Protein AF-A0AA42Y9Y5-F1 (afdb_monomer)

Sequence (71 aa):
MARMQSKRPAAKVTAATLAAALATVIVWVLNSFVLSEAQQITETVAGSLTTLLVALAGYFTPPSEKDQVVV

Secondary structure (DSSP, 8-state):
--EESSSSPPHHHHHHHHHHHHHHHHHHHIIIIIS-GGG---HHHHHHHHHHHHHHHHHHSPPPGGG-EE-

Radius of gyration: 16.26 Å; Cα contacts (8 Å, |Δi|>4): 70; chains: 1; bounding box: 30×25×47 Å

pLDDT: mean 82.96, std 11.33, range [49.94, 93.0]

Solvent-accessible surface area (backbone atoms only — not comparable to full-atom values): 4022 Å² total; per-residue (Å²): 124,74,45,62,82,45,97,65,78,41,53,24,55,54,41,16,53,51,37,34,53,50,43,53,53,50,53,50,49,40,47,72,77,69,40,52,85,94,62,49,79,48,68,71,57,53,50,50,53,28,51,51,42,21,51,50,36,31,69,73,37,66,82,42,88,73,39,48,75,45,119

Foldseek 3Di:
DFDQPDPDDWQLVVQLVVQLVVLVVVLVCCQPPPDDPVGRDDPVNSVVSSVVSSVVSSVPGDTDPNRPRDD

Mean predicted aligned error: 6.91 Å

Structure (mmCIF, N/CA/C/O backbone):
data_AF-A0AA42Y9Y5-F1
#
_entry.id   AF-A0AA42Y9Y5-F1
#
loop_
_atom_site.group_PDB
_atom_site.id
_atom_site.type_symbol
_atom_site.label_atom_id
_atom_site.label_alt_id
_atom_site.label_comp_id
_atom_site.label_asym_id
_atom_site.label_entity_id
_atom_site.label_seq_id
_atom_site.pdbx_PDB_ins_code
_atom_site.Cartn_x
_atom_site.Cartn_y
_atom_site.Cartn_z
_atom_site.occupancy
_atom_site.B_iso_or_equiv
_atom_site.auth_seq_id
_atom_site.auth_comp_id
_atom_site.auth_asym_id
_atom_site.auth_atom_id
_atom_site.pdbx_PDB_model_num
ATOM 1 N N . MET A 1 1 ? 11.815 17.903 -23.141 1.00 52.97 1 MET A N 1
ATOM 2 C CA . MET A 1 1 ? 10.907 17.388 -22.087 1.00 52.97 1 MET A CA 1
ATOM 3 C C . MET A 1 1 ? 10.750 15.913 -22.358 1.00 52.97 1 MET A C 1
ATOM 5 O O . MET A 1 1 ? 10.278 15.595 -23.442 1.00 52.97 1 MET A O 1
ATOM 9 N N . ALA A 1 2 ? 11.158 15.053 -21.427 1.00 59.38 2 ALA A N 1
ATOM 10 C CA . ALA A 1 2 ? 11.031 13.613 -21.601 1.00 59.38 2 ALA A CA 1
ATOM 11 C C . ALA A 1 2 ? 9.566 13.241 -21.880 1.00 59.38 2 ALA A C 1
ATOM 13 O O . ALA A 1 2 ? 8.667 13.649 -21.138 1.00 59.38 2 ALA A O 1
ATOM 14 N N . ARG A 1 3 ? 9.314 12.518 -22.973 1.00 62.97 3 ARG A N 1
ATOM 15 C CA . ARG A 1 3 ? 7.972 12.067 -23.370 1.00 62.97 3 ARG A CA 1
ATOM 16 C C . ARG A 1 3 ? 7.970 10.548 -23.470 1.00 62.97 3 ARG A C 1
ATOM 18 O O . ARG A 1 3 ? 8.893 9.961 -24.023 1.00 62.97 3 ARG A O 1
ATOM 25 N N . MET A 1 4 ? 6.922 9.921 -22.942 1.00 67.44 4 MET A N 1
ATOM 26 C CA . MET A 1 4 ? 6.686 8.494 -23.158 1.00 67.44 4 MET A CA 1
ATOM 27 C C . MET A 1 4 ? 6.287 8.271 -24.619 1.00 67.44 4 MET A C 1
ATOM 29 O O . MET A 1 4 ? 5.463 9.015 -25.153 1.00 67.44 4 MET A O 1
ATOM 33 N N . GLN A 1 5 ? 6.835 7.237 -25.260 1.00 69.62 5 GLN A N 1
ATOM 34 C CA . GLN A 1 5 ? 6.422 6.843 -26.616 1.00 69.62 5 GLN A CA 1
ATOM 35 C C . GLN A 1 5 ? 4.989 6.290 -26.668 1.00 69.62 5 GLN A C 1
ATOM 37 O O . GLN A 1 5 ? 4.337 6.329 -27.710 1.00 69.62 5 GLN A O 1
ATOM 42 N N . SER A 1 6 ? 4.494 5.758 -25.550 1.00 72.94 6 SER A N 1
ATOM 43 C CA . SER A 1 6 ? 3.203 5.082 -25.444 1.00 72.94 6 SER A CA 1
ATOM 44 C C . SER A 1 6 ? 2.179 5.927 -24.685 1.00 72.94 6 SER A C 1
ATOM 46 O O . SER A 1 6 ? 2.517 6.628 -23.736 1.00 72.94 6 SER A O 1
ATOM 48 N N . LYS A 1 7 ? 0.896 5.796 -25.055 1.00 78.12 7 LYS A N 1
ATOM 49 C CA . LYS A 1 7 ? -0.240 6.343 -24.286 1.00 78.12 7 LYS A CA 1
ATOM 50 C C . LYS A 1 7 ? -0.548 5.543 -23.011 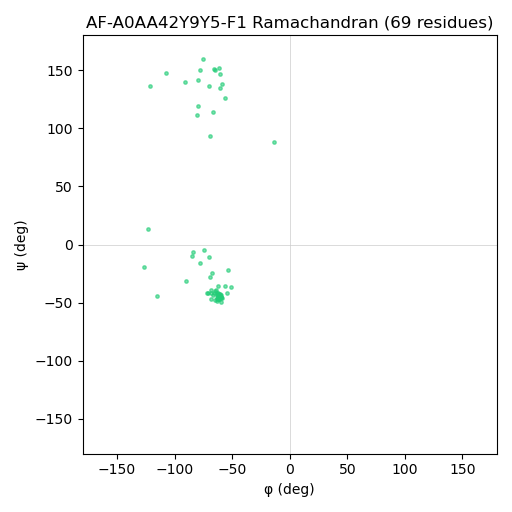1.00 78.12 7 LYS A C 1
ATOM 52 O O . LYS A 1 7 ? -1.457 5.909 -22.272 1.00 78.12 7 LYS A O 1
ATOM 57 N N . ARG A 1 8 ? 0.139 4.419 -22.778 1.00 80.62 8 ARG A N 1
ATOM 58 C CA . ARG A 1 8 ? -0.035 3.614 -21.564 1.00 80.62 8 ARG A CA 1
ATOM 59 C C . ARG A 1 8 ? 0.748 4.242 -20.407 1.00 80.62 8 ARG A C 1
ATOM 61 O O . ARG A 1 8 ? 1.855 4.722 -20.640 1.00 80.62 8 ARG A O 1
ATOM 68 N N . PRO A 1 9 ? 0.203 4.225 -19.181 1.00 80.69 9 PRO A N 1
ATOM 69 C CA . PRO A 1 9 ? 0.945 4.652 -18.002 1.00 80.69 9 PRO A CA 1
ATOM 70 C C . PRO A 1 9 ? 2.191 3.784 -17.812 1.00 80.69 9 PRO A C 1
ATOM 72 O O . PRO A 1 9 ? 2.166 2.591 -18.122 1.00 80.69 9 PRO A O 1
ATOM 75 N N . ALA A 1 10 ? 3.263 4.382 -17.288 1.00 84.44 10 ALA A N 1
ATOM 76 C CA . ALA A 1 10 ? 4.484 3.638 -17.001 1.00 84.44 10 ALA A CA 1
ATOM 77 C C . ALA A 1 10 ? 4.255 2.531 -15.968 1.00 84.44 10 ALA A C 1
ATOM 79 O O . ALA A 1 10 ? 3.418 2.675 -15.070 1.00 84.44 10 ALA A O 1
ATOM 80 N N . ALA A 1 11 ? 5.065 1.475 -16.041 1.00 84.44 11 ALA A N 1
ATOM 81 C CA . ALA A 1 11 ? 4.934 0.304 -15.174 1.00 84.44 11 ALA A CA 1
ATOM 82 C C . ALA A 1 11 ? 4.947 0.674 -13.679 1.00 84.44 11 ALA A C 1
ATOM 84 O O . ALA A 1 11 ? 4.107 0.209 -12.905 1.00 84.44 11 ALA A O 1
ATOM 85 N N . LYS A 1 12 ? 5.829 1.599 -13.284 1.00 86.06 12 LYS A N 1
ATOM 86 C CA . LYS A 1 12 ? 5.894 2.119 -11.908 1.00 86.06 12 LYS A CA 1
ATOM 87 C C . LYS A 1 12 ? 4.630 2.850 -11.464 1.00 86.06 12 LYS A C 1
ATOM 89 O O . LYS A 1 12 ? 4.246 2.733 -10.308 1.00 86.06 12 LYS A O 1
ATOM 94 N N . VAL A 1 13 ? 3.966 3.572 -12.370 1.00 86.94 13 VAL A N 1
ATOM 95 C CA . VAL A 1 13 ? 2.711 4.271 -12.059 1.00 86.94 13 VAL A CA 1
ATOM 96 C C . VAL A 1 13 ? 1.620 3.240 -11.818 1.00 86.94 13 VAL A C 1
ATOM 98 O O . VAL A 1 13 ? 0.945 3.299 -10.798 1.00 86.94 13 VAL A O 1
ATOM 101 N N . THR A 1 14 ? 1.504 2.239 -12.693 1.00 88.12 14 THR A N 1
ATOM 102 C CA . THR A 1 14 ? 0.519 1.166 -12.512 1.00 88.12 14 THR A CA 1
ATOM 103 C C . THR A 1 14 ? 0.741 0.372 -11.228 1.00 88.12 14 THR A C 1
ATOM 105 O O . THR A 1 14 ? -0.220 0.112 -10.509 1.00 88.12 14 THR A O 1
ATOM 108 N N . ALA A 1 15 ? 1.990 0.033 -10.898 1.00 88.12 15 ALA A N 1
ATOM 109 C CA . ALA A 1 15 ? 2.312 -0.701 -9.677 1.00 88.12 15 ALA A CA 1
ATOM 110 C C . ALA A 1 15 ? 2.028 0.126 -8.414 1.00 88.12 15 ALA A C 1
ATOM 112 O O . ALA A 1 15 ? 1.417 -0.374 -7.472 1.00 88.12 15 ALA A O 1
ATOM 113 N N . ALA A 1 16 ? 2.402 1.408 -8.420 1.00 89.06 16 ALA A N 1
ATOM 114 C CA . ALA A 1 16 ? 2.124 2.339 -7.333 1.00 89.06 16 ALA A CA 1
ATOM 115 C C . ALA A 1 16 ? 0.612 2.513 -7.097 1.00 89.06 16 ALA A C 1
ATOM 117 O O . ALA A 1 16 ? 0.151 2.438 -5.959 1.00 89.06 16 ALA A O 1
ATOM 118 N N . THR A 1 17 ? -0.184 2.681 -8.158 1.00 90.81 17 THR A N 1
ATOM 119 C CA . THR A 1 17 ? -1.648 2.791 -8.045 1.00 90.81 17 THR A CA 1
ATOM 1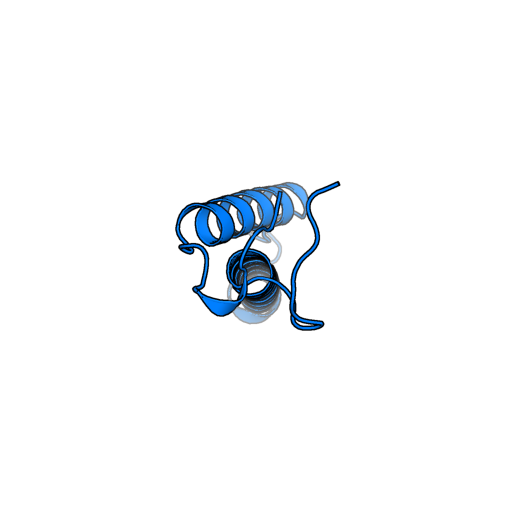20 C C . THR A 1 17 ? -2.279 1.507 -7.508 1.00 90.81 17 THR A C 1
ATOM 122 O O . THR A 1 17 ? -3.188 1.568 -6.682 1.00 90.81 17 THR A O 1
ATOM 125 N N . LEU A 1 18 ? -1.787 0.343 -7.936 1.00 91.81 18 LEU A N 1
ATOM 126 C CA . LEU A 1 18 ? -2.301 -0.945 -7.474 1.00 91.81 18 LEU A CA 1
ATOM 127 C C . LEU A 1 18 ? -1.966 -1.186 -5.994 1.00 91.81 18 LEU A C 1
ATOM 129 O O . LEU A 1 18 ? -2.823 -1.640 -5.240 1.00 91.81 18 LEU A O 1
ATOM 133 N N . ALA A 1 19 ? -0.767 -0.794 -5.554 1.00 90.88 19 ALA A N 1
ATOM 134 C CA . ALA A 1 19 ? -0.386 -0.819 -4.144 1.00 90.88 19 ALA A CA 1
ATOM 135 C C . ALA A 1 19 ? -1.262 0.108 -3.285 1.00 90.88 19 ALA A C 1
ATOM 137 O O . ALA A 1 19 ? -1.699 -0.302 -2.211 1.00 90.88 19 ALA A O 1
ATOM 138 N N . ALA A 1 20 ? -1.576 1.317 -3.772 1.00 91.56 20 ALA A N 1
ATOM 139 C CA . ALA A 1 20 ? -2.497 2.226 -3.087 1.00 91.56 20 ALA A CA 1
ATOM 140 C C . ALA A 1 20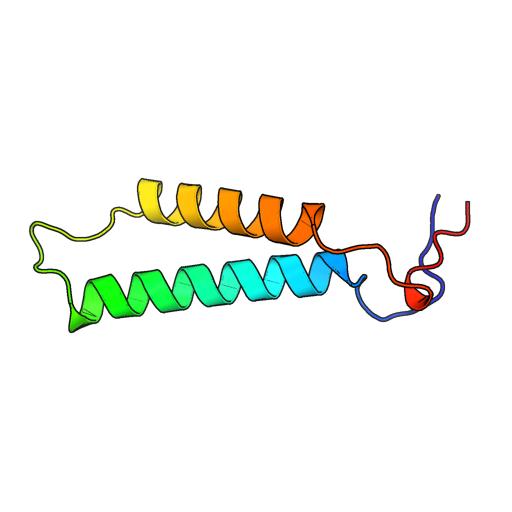 ? -3.885 1.595 -2.914 1.00 91.56 20 ALA A C 1
ATOM 142 O O . ALA A 1 20 ? -4.423 1.568 -1.810 1.00 91.56 20 ALA A O 1
ATOM 143 N N . ALA A 1 21 ? -4.438 1.043 -3.998 1.00 92.06 21 ALA A N 1
ATOM 144 C CA . ALA A 1 21 ? -5.756 0.421 -3.986 1.00 92.06 21 ALA A CA 1
ATOM 145 C C . ALA A 1 21 ? -5.820 -0.756 -3.002 1.00 92.06 21 ALA A C 1
ATOM 147 O O . ALA A 1 21 ? -6.757 -0.847 -2.209 1.00 92.06 21 ALA A O 1
ATOM 148 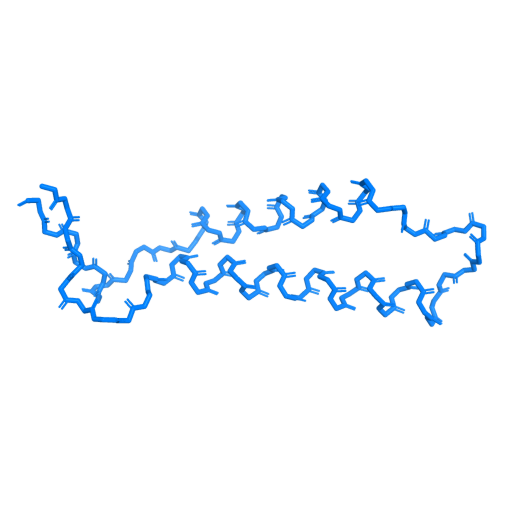N N . LEU A 1 22 ? -4.802 -1.623 -3.001 1.00 92.44 22 LEU A N 1
ATOM 149 C CA . LEU A 1 22 ? -4.717 -2.732 -2.052 1.00 92.44 22 LEU A CA 1
ATOM 150 C C . LEU A 1 22 ? -4.626 -2.240 -0.605 1.00 92.44 22 LEU A C 1
ATOM 152 O O . LEU A 1 22 ? -5.335 -2.766 0.248 1.00 92.44 22 LEU A O 1
ATOM 156 N N . ALA A 1 23 ? -3.815 -1.216 -0.327 1.00 91.44 23 ALA A N 1
ATOM 157 C CA . ALA A 1 23 ? -3.704 -0.643 1.013 1.00 91.44 23 ALA A CA 1
ATOM 158 C C . ALA A 1 23 ? -5.060 -0.131 1.523 1.00 91.44 23 ALA A C 1
ATOM 160 O O . ALA A 1 23 ? -5.461 -0.453 2.641 1.00 91.44 23 ALA A O 1
ATOM 161 N N . THR A 1 24 ? -5.803 0.598 0.686 1.00 92.62 24 THR A N 1
ATOM 162 C CA . THR A 1 24 ? -7.137 1.104 1.039 1.00 92.62 24 THR A CA 1
ATOM 163 C C . THR A 1 24 ? -8.125 -0.029 1.307 1.00 92.62 24 THR A C 1
ATOM 165 O O . THR A 1 24 ? -8.827 0.005 2.317 1.00 92.62 24 THR A O 1
ATOM 168 N N . VAL A 1 25 ? -8.160 -1.053 0.447 1.00 93.00 25 VAL A N 1
ATOM 169 C CA . VAL A 1 25 ? -9.055 -2.207 0.627 1.00 93.00 25 VAL A CA 1
ATOM 170 C C . VAL A 1 25 ? -8.717 -2.967 1.908 1.00 93.00 25 VAL A C 1
ATOM 172 O O . VAL A 1 25 ? -9.621 -3.311 2.663 1.00 93.00 25 VAL A O 1
ATOM 175 N N . ILE A 1 26 ? -7.434 -3.188 2.195 1.00 91.19 26 ILE A N 1
ATOM 176 C CA . ILE A 1 26 ? -6.998 -3.886 3.410 1.00 91.19 26 ILE A CA 1
ATOM 177 C C . ILE A 1 26 ? -7.406 -3.103 4.659 1.00 91.19 26 ILE A C 1
ATOM 179 O O . ILE A 1 26 ? -8.003 -3.684 5.562 1.00 91.19 26 ILE A O 1
ATOM 183 N N . VAL A 1 27 ? -7.142 -1.793 4.708 1.00 92.00 27 VAL A N 1
ATOM 184 C CA . VAL A 1 27 ? -7.540 -0.950 5.850 1.00 92.00 27 VAL A CA 1
ATOM 185 C C . VAL A 1 27 ? -9.056 -0.972 6.037 1.00 92.00 27 VAL A C 1
ATOM 187 O O . VAL A 1 27 ? -9.530 -1.125 7.162 1.00 92.00 27 VAL A O 1
ATOM 190 N N . TRP A 1 28 ? -9.820 -0.877 4.947 1.00 90.56 28 TRP A N 1
ATOM 191 C CA . TRP A 1 28 ? -11.277 -0.946 5.004 1.00 90.56 28 TRP A CA 1
ATOM 192 C C . TRP A 1 28 ? -11.773 -2.288 5.557 1.00 90.56 28 TRP A C 1
ATOM 194 O O . TRP A 1 28 ? -12.614 -2.298 6.457 1.00 90.56 28 TRP A O 1
ATOM 204 N N . VAL A 1 29 ? -11.229 -3.413 5.081 1.00 91.25 29 VAL A N 1
ATOM 205 C CA . VAL A 1 29 ? -11.596 -4.751 5.575 1.00 91.25 29 VAL A CA 1
ATOM 206 C C . VAL A 1 29 ? -11.243 -4.903 7.055 1.00 91.25 29 VAL A C 1
ATOM 208 O O . VAL A 1 29 ? -12.068 -5.384 7.832 1.00 91.25 29 VAL A O 1
ATOM 211 N N . LEU A 1 30 ? -10.051 -4.462 7.465 1.00 89.94 30 LEU A N 1
ATOM 212 C CA . LEU A 1 30 ? -9.609 -4.549 8.857 1.00 89.94 30 LEU A CA 1
ATOM 213 C C . LEU A 1 30 ? -10.520 -3.744 9.787 1.00 89.94 30 LEU A C 1
ATOM 215 O O . LEU A 1 30 ? -10.972 -4.281 10.795 1.00 89.94 30 LEU A O 1
ATOM 219 N N . ASN A 1 31 ? -10.844 -2.501 9.425 1.00 90.38 31 ASN A N 1
ATOM 220 C CA . ASN A 1 31 ? -11.728 -1.651 10.225 1.00 90.38 31 ASN A CA 1
ATOM 221 C C . ASN A 1 31 ? -13.188 -2.131 10.236 1.00 90.38 31 ASN A C 1
ATOM 223 O O . ASN A 1 31 ? -13.892 -1.860 11.203 1.00 90.38 31 ASN A O 1
ATOM 227 N N . SER A 1 32 ? -13.648 -2.824 9.189 1.00 90.00 32 SER A N 1
ATOM 228 C CA . SER A 1 32 ? -15.057 -3.236 9.072 1.00 90.00 32 SER A CA 1
ATOM 229 C C . SER A 1 32 ? -15.352 -4.602 9.692 1.00 90.00 32 SER A C 1
ATOM 231 O O . SER A 1 32 ? -16.468 -4.825 10.154 1.00 90.00 32 SER A O 1
ATOM 233 N N . PHE A 1 33 ? -14.388 -5.529 9.677 1.00 90.50 33 PHE A N 1
ATOM 234 C CA . PHE A 1 33 ? -14.655 -6.937 10.008 1.00 90.50 33 PHE A CA 1
ATOM 235 C C . PHE A 1 33 ? -13.756 -7.528 11.093 1.00 90.50 33 PHE A C 1
ATOM 237 O O . PHE A 1 33 ? -14.101 -8.570 11.646 1.00 90.50 33 PHE A O 1
ATOM 244 N N . VAL A 1 34 ? -12.601 -6.920 11.379 1.00 89.94 34 VAL A N 1
ATOM 245 C CA . VAL A 1 34 ? -11.586 -7.527 12.258 1.00 89.94 34 VAL A CA 1
ATOM 246 C C . VAL A 1 34 ? -11.385 -6.717 13.532 1.00 89.94 34 VAL A C 1
ATOM 248 O O . VAL A 1 34 ? -11.289 -7.285 14.618 1.00 89.94 34 VAL A O 1
ATOM 251 N N . LEU A 1 35 ? -11.305 -5.394 13.411 1.00 87.56 35 LEU A N 1
ATOM 252 C CA . LEU A 1 35 ? -10.988 -4.501 14.517 1.00 87.56 35 LEU A CA 1
ATOM 253 C C . LEU A 1 35 ? -12.261 -4.041 15.226 1.00 87.56 35 LEU A C 1
ATOM 255 O O . LEU A 1 35 ? -13.268 -3.720 14.602 1.00 87.56 35 LEU A O 1
ATOM 259 N N . SER A 1 36 ? -12.187 -3.980 16.554 1.00 79.94 36 SER A N 1
ATOM 260 C CA . SER A 1 36 ? -13.224 -3.343 17.373 1.00 79.94 36 SER A CA 1
ATOM 261 C C . SER A 1 36 ? -13.102 -1.817 17.271 1.00 79.94 36 SER A C 1
ATOM 263 O O . SER A 1 36 ? -12.018 -1.317 16.974 1.00 79.94 36 SER A O 1
ATOM 265 N N . GLU A 1 37 ? -14.160 -1.056 17.582 1.00 74.56 37 GLU A N 1
ATOM 266 C CA . GLU A 1 37 ? -14.138 0.425 17.529 1.00 74.56 37 GLU A CA 1
ATOM 267 C C . GLU A 1 37 ? -12.948 1.045 18.283 1.00 74.56 37 GLU A C 1
ATOM 269 O O . GLU A 1 37 ? -12.335 1.995 17.805 1.00 74.56 37 GLU A O 1
ATOM 274 N N . ALA A 1 38 ? -12.546 0.458 19.414 1.00 75.62 38 ALA A N 1
ATOM 275 C CA . ALA A 1 38 ? -11.403 0.921 20.205 1.00 75.62 38 ALA A CA 1
ATOM 276 C C . ALA A 1 38 ? -10.022 0.691 19.550 1.00 75.62 38 ALA A C 1
ATOM 278 O O . ALA A 1 38 ? -9.016 1.186 20.053 1.00 75.62 38 ALA A O 1
ATOM 279 N N . GLN A 1 39 ? -9.948 -0.083 18.464 1.00 82.06 39 GLN A N 1
ATOM 280 C CA . GLN A 1 39 ? -8.707 -0.468 17.780 1.00 82.06 39 GLN A CA 1
ATOM 281 C C . GLN A 1 39 ? -8.703 -0.078 16.298 1.00 82.06 39 GLN A C 1
ATOM 283 O O . GLN A 1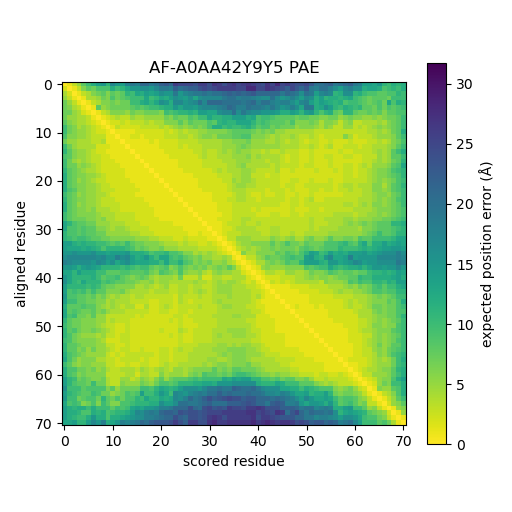 39 ? -7.859 -0.563 15.544 1.00 82.06 39 GLN A O 1
ATOM 288 N N . GLN A 1 40 ? -9.637 0.770 15.861 1.00 84.25 40 GLN A N 1
ATOM 289 C CA . GLN A 1 40 ? -9.692 1.200 14.469 1.00 84.25 40 GLN A CA 1
ATOM 290 C C . GLN A 1 40 ? -8.390 1.882 14.048 1.00 84.25 40 GLN A C 1
ATOM 292 O O . GLN A 1 40 ? -7.809 2.701 14.767 1.00 84.25 40 GLN A O 1
ATOM 297 N N . ILE A 1 41 ? -7.942 1.551 12.841 1.00 82.75 41 ILE A N 1
ATOM 298 C CA . ILE A 1 41 ? -6.828 2.233 12.198 1.00 82.75 41 ILE A CA 1
ATOM 299 C C . ILE A 1 41 ? -7.291 3.655 11.897 1.00 82.75 41 ILE A C 1
ATOM 301 O O . ILE A 1 41 ? -8.186 3.860 11.074 1.00 82.75 41 ILE A O 1
ATOM 305 N N . THR A 1 42 ? -6.670 4.627 12.562 1.00 89.12 42 THR A N 1
ATOM 306 C CA . THR A 1 42 ? -6.930 6.048 12.332 1.00 89.12 42 THR A CA 1
ATOM 307 C C . THR A 1 42 ? -6.483 6.463 10.933 1.00 89.12 42 THR A C 1
ATOM 309 O O . THR A 1 42 ? -5.530 5.915 10.370 1.00 89.12 42 THR A O 1
ATOM 312 N N . GLU A 1 43 ? -7.147 7.472 10.370 1.00 88.12 43 GLU A N 1
ATOM 313 C CA . GLU A 1 43 ? -6.878 7.950 9.007 1.00 88.12 43 GLU A CA 1
ATOM 314 C C . GLU A 1 43 ? -5.411 8.354 8.803 1.00 88.12 43 GLU A C 1
ATOM 316 O O . GLU A 1 43 ? -4.823 8.073 7.759 1.00 88.12 43 GLU A O 1
ATOM 321 N N . THR A 1 44 ? -4.778 8.926 9.830 1.00 89.44 44 THR A N 1
ATOM 322 C CA . THR A 1 44 ? -3.356 9.290 9.811 1.00 89.44 44 THR A CA 1
ATOM 323 C C . THR A 1 44 ? -2.453 8.073 9.600 1.00 89.44 44 THR A C 1
ATOM 325 O O . THR A 1 44 ? -1.507 8.133 8.810 1.00 89.44 44 THR A O 1
ATOM 328 N N . VAL A 1 45 ? -2.742 6.954 10.274 1.00 89.12 45 VAL A N 1
ATOM 329 C CA . VAL A 1 45 ? -1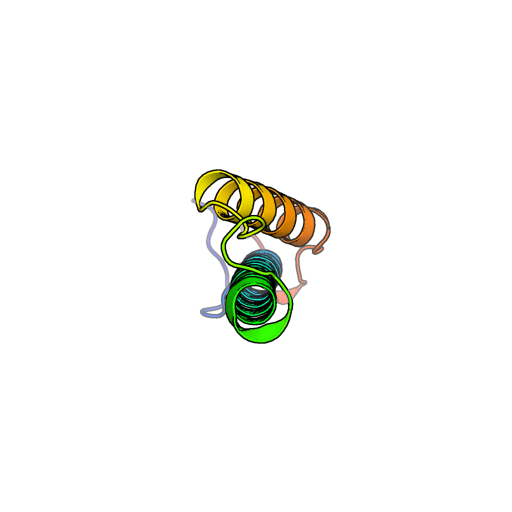.968 5.707 10.150 1.00 89.12 45 VAL A CA 1
ATOM 330 C C . VAL A 1 45 ? -2.229 5.051 8.795 1.00 89.12 45 VAL A C 1
ATOM 332 O O . VAL A 1 45 ? -1.293 4.624 8.119 1.00 89.12 45 VAL A O 1
ATOM 335 N N . ALA A 1 46 ? -3.483 5.032 8.346 1.00 89.69 46 ALA A N 1
ATOM 336 C CA . ALA A 1 46 ? -3.845 4.506 7.032 1.00 89.69 46 ALA A CA 1
ATOM 337 C C . ALA A 1 46 ? -3.158 5.277 5.888 1.00 89.69 46 ALA A C 1
ATOM 339 O O . ALA A 1 46 ? -2.604 4.672 4.964 1.00 89.69 46 ALA A O 1
ATOM 340 N N . GLY A 1 47 ? -3.143 6.611 5.962 1.00 89.56 47 GLY A N 1
ATOM 341 C CA . GLY A 1 47 ? -2.499 7.471 4.968 1.00 89.56 47 GLY A CA 1
ATOM 342 C C . GLY A 1 47 ? -0.981 7.294 4.929 1.00 89.56 47 GLY A C 1
ATOM 343 O O . GLY A 1 47 ? -0.391 7.194 3.849 1.00 89.56 47 GLY A O 1
ATOM 344 N N . SER A 1 48 ? -0.339 7.178 6.094 1.00 90.38 48 SER A N 1
ATOM 345 C CA . SER A 1 48 ? 1.107 6.940 6.170 1.00 90.38 48 SER A CA 1
ATOM 346 C C . SER A 1 48 ? 1.497 5.545 5.661 1.00 90.38 48 SER A C 1
ATOM 348 O O . SER A 1 48 ? 2.429 5.443 4.861 1.00 90.38 48 SER A O 1
ATOM 350 N N . LEU A 1 49 ? 0.739 4.492 5.994 1.00 89.94 49 LEU A N 1
ATOM 351 C CA . LEU A 1 49 ? 0.930 3.149 5.423 1.00 89.94 49 LEU A CA 1
ATOM 352 C C . LEU A 1 49 ? 0.771 3.140 3.900 1.00 89.94 49 LEU A C 1
ATOM 354 O O . LEU A 1 49 ? 1.614 2.590 3.192 1.00 89.94 49 LEU A O 1
ATOM 358 N N . THR A 1 50 ? -0.275 3.789 3.389 1.00 92.56 50 THR A N 1
ATOM 359 C CA . THR A 1 50 ? -0.519 3.889 1.944 1.00 92.56 50 THR A CA 1
ATOM 360 C C . THR A 1 50 ? 0.647 4.586 1.248 1.00 92.56 50 THR A C 1
ATOM 362 O O . THR A 1 50 ? 1.156 4.086 0.249 1.00 92.56 50 THR A O 1
ATOM 365 N N . THR A 1 51 ? 1.135 5.696 1.805 1.00 92.69 51 THR A N 1
ATOM 366 C CA . THR A 1 51 ? 2.263 6.453 1.238 1.00 92.69 51 THR A CA 1
ATOM 367 C C . THR A 1 51 ? 3.527 5.599 1.152 1.00 92.69 51 THR A C 1
ATOM 369 O O . THR A 1 51 ? 4.187 5.580 0.112 1.00 92.69 51 THR A O 1
ATOM 372 N N . LEU A 1 52 ? 3.843 4.848 2.212 1.00 92.88 52 LEU A N 1
ATOM 373 C CA . LEU A 1 52 ? 4.993 3.944 2.227 1.00 92.88 52 LEU A CA 1
ATOM 374 C C . LEU A 1 52 ? 4.851 2.830 1.189 1.00 92.88 52 LEU A C 1
ATOM 376 O O . LEU A 1 52 ? 5.782 2.588 0.425 1.00 92.88 52 LEU A O 1
ATOM 380 N N . LEU A 1 53 ? 3.687 2.183 1.111 1.00 90.62 53 LEU A N 1
ATOM 381 C CA . LEU A 1 53 ? 3.448 1.101 0.153 1.00 90.62 53 LEU A CA 1
ATOM 382 C C . LEU A 1 53 ? 3.534 1.585 -1.296 1.00 90.62 53 LEU A C 1
ATOM 384 O O . LEU A 1 53 ? 4.149 0.922 -2.128 1.00 90.62 53 LEU A O 1
ATOM 388 N N . VAL A 1 54 ? 2.979 2.759 -1.590 1.00 92.94 54 VAL A N 1
ATOM 389 C CA . VAL A 1 54 ? 3.057 3.399 -2.909 1.00 92.94 54 VAL A CA 1
ATOM 390 C C . VAL A 1 54 ? 4.501 3.736 -3.269 1.00 92.94 54 VAL A C 1
ATOM 392 O O . VAL A 1 54 ? 4.938 3.435 -4.382 1.00 92.94 54 VAL A O 1
ATOM 395 N N . ALA A 1 55 ? 5.254 4.324 -2.335 1.00 89.75 55 ALA A N 1
ATOM 396 C CA . ALA A 1 55 ? 6.656 4.665 -2.544 1.00 89.75 55 ALA A CA 1
ATOM 397 C C . ALA A 1 55 ? 7.507 3.414 -2.801 1.00 89.75 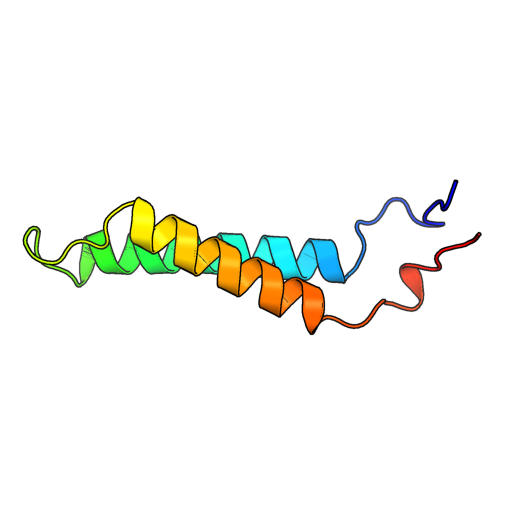55 ALA A C 1
ATOM 399 O O . ALA A 1 55 ? 8.271 3.382 -3.764 1.00 89.75 55 ALA A O 1
ATOM 400 N N . LEU A 1 56 ? 7.333 2.364 -1.993 1.00 90.25 56 LEU A N 1
ATOM 401 C CA . LEU A 1 56 ? 8.052 1.099 -2.146 1.00 90.25 56 LEU A CA 1
ATOM 402 C C . LEU A 1 56 ? 7.685 0.405 -3.462 1.00 90.25 56 LEU A C 1
ATOM 404 O O . LEU A 1 56 ? 8.576 0.020 -4.216 1.00 90.25 56 LEU A O 1
ATOM 408 N N . ALA A 1 57 ? 6.395 0.298 -3.784 1.00 89.69 57 ALA A N 1
ATOM 409 C CA . ALA A 1 57 ? 5.943 -0.309 -5.033 1.00 89.69 57 ALA A CA 1
ATOM 410 C C . ALA A 1 57 ? 6.477 0.449 -6.255 1.00 89.69 57 ALA A C 1
ATOM 412 O O . ALA A 1 57 ? 6.965 -0.168 -7.199 1.00 89.69 57 ALA A O 1
ATOM 413 N N . GLY A 1 58 ? 6.447 1.783 -6.228 1.00 88.69 58 GLY A N 1
ATOM 414 C CA . GLY A 1 58 ? 7.012 2.608 -7.292 1.00 88.69 58 GLY A CA 1
ATOM 415 C C . GLY A 1 58 ? 8.534 2.479 -7.417 1.00 88.69 58 GLY A C 1
ATOM 416 O O . GLY A 1 58 ? 9.038 2.431 -8.537 1.00 88.69 58 GLY A O 1
ATOM 417 N N . TYR A 1 59 ? 9.257 2.402 -6.294 1.00 86.19 59 TYR A N 1
ATOM 418 C CA . TYR A 1 59 ? 10.722 2.310 -6.260 1.00 86.19 59 TYR A CA 1
ATOM 419 C C . TYR A 1 59 ? 11.241 0.952 -6.743 1.00 86.19 59 TYR A C 1
ATOM 421 O O . TYR A 1 59 ? 12.205 0.892 -7.502 1.00 86.19 59 TYR A O 1
ATOM 429 N N . PHE A 1 60 ? 10.589 -0.137 -6.332 1.00 90.06 60 PHE A N 1
ATOM 430 C CA . PHE A 1 60 ? 11.003 -1.492 -6.698 1.00 90.06 60 PHE A CA 1
ATOM 431 C C . PHE A 1 60 ? 10.463 -1.963 -8.049 1.00 90.06 60 PHE A C 1
ATOM 433 O O . PHE A 1 60 ? 10.909 -2.997 -8.541 1.00 90.06 60 PHE A O 1
ATOM 440 N N . THR A 1 61 ? 9.536 -1.230 -8.671 1.00 87.19 61 THR A N 1
ATOM 441 C CA . THR A 1 61 ? 9.063 -1.572 -10.016 1.00 87.19 61 THR A CA 1
ATOM 442 C C . THR A 1 61 ? 10.062 -1.071 -11.058 1.00 87.19 61 THR A C 1
ATOM 444 O O . THR A 1 61 ? 10.181 0.145 -11.246 1.00 87.19 61 THR A O 1
ATOM 447 N N . PRO A 1 62 ? 10.771 -1.971 -11.764 1.00 80.75 62 PRO A N 1
ATOM 448 C CA . PRO A 1 62 ? 11.721 -1.559 -12.782 1.00 80.75 62 PRO A CA 1
ATOM 449 C C . PRO A 1 62 ? 10.998 -0.860 -13.945 1.00 80.75 62 PRO A C 1
ATOM 451 O O . PRO A 1 62 ? 9.838 -1.172 -14.238 1.00 80.75 62 PRO A O 1
ATOM 454 N N . PRO A 1 63 ? 11.665 0.084 -14.631 1.00 76.38 63 PRO A N 1
ATOM 455 C CA . PRO A 1 63 ? 11.119 0.683 -15.842 1.00 76.38 63 PRO A CA 1
ATOM 456 C C . PRO A 1 63 ? 10.910 -0.400 -16.906 1.00 76.38 63 PRO A C 1
ATOM 458 O O . PRO A 1 63 ? 11.780 -1.242 -17.130 1.00 76.38 63 PRO A O 1
ATOM 461 N N . SER A 1 64 ? 9.755 -0.389 -17.568 1.00 73.69 64 SER A N 1
ATOM 462 C CA . SER A 1 64 ? 9.500 -1.315 -18.671 1.00 73.69 64 SER A CA 1
ATOM 463 C C . SER A 1 64 ? 10.209 -0.839 -19.937 1.00 73.69 64 SER A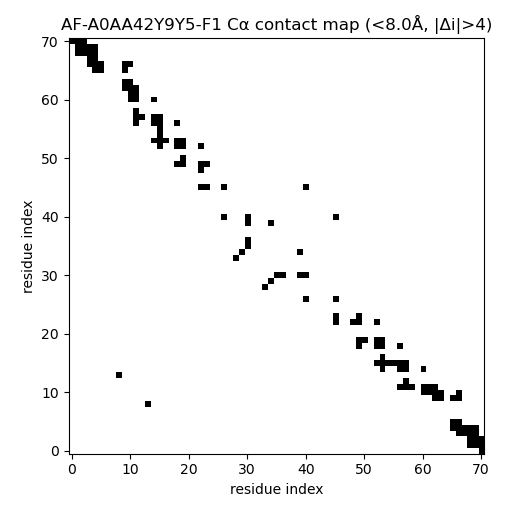 C 1
ATOM 465 O O . SER A 1 64 ? 10.297 0.361 -20.185 1.00 73.69 64 SER A O 1
ATOM 467 N N . GLU A 1 65 ? 10.608 -1.762 -20.816 1.00 68.31 65 GLU A N 1
ATOM 468 C CA . GLU A 1 65 ? 11.025 -1.427 -22.188 1.00 68.31 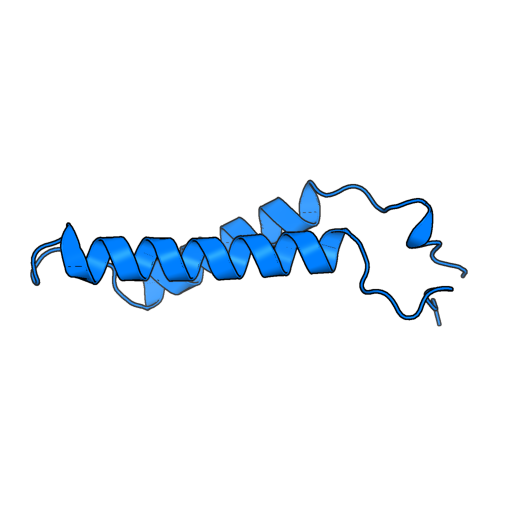65 GLU A CA 1
ATOM 469 C C . GLU A 1 65 ? 9.965 -0.608 -22.940 1.00 68.31 65 GLU A C 1
ATOM 471 O O . GLU A 1 65 ? 10.296 0.105 -23.875 1.00 68.31 65 GLU A O 1
ATOM 476 N N . LYS A 1 66 ? 8.693 -0.672 -22.523 1.00 66.56 66 LYS A N 1
ATOM 477 C CA . LYS A 1 66 ? 7.580 0.125 -23.070 1.00 66.56 66 LYS A CA 1
ATOM 478 C C . LYS A 1 66 ? 7.553 1.570 -22.568 1.00 66.56 66 LYS A C 1
ATOM 480 O O . LYS A 1 66 ? 6.861 2.398 -23.158 1.00 66.56 66 LYS A O 1
ATOM 485 N N . ASP A 1 67 ? 8.282 1.861 -21.494 1.00 65.44 67 ASP A N 1
ATOM 486 C CA . ASP A 1 67 ? 8.308 3.174 -20.854 1.00 65.44 67 ASP A CA 1
ATOM 487 C C . ASP A 1 67 ? 9.304 4.125 -21.542 1.00 65.44 67 ASP A C 1
ATOM 489 O O . ASP A 1 67 ? 9.307 5.298 -21.172 1.00 65.44 67 ASP A O 1
ATOM 493 N N . GLN A 1 68 ? 10.105 3.631 -22.519 1.00 59.59 68 GLN A N 1
ATOM 494 C CA . GLN A 1 68 ? 11.205 4.302 -23.248 1.00 59.59 68 GLN A CA 1
ATOM 495 C C . GLN A 1 68 ? 11.219 5.817 -23.042 1.00 59.59 68 GLN A C 1
ATOM 497 O O . GLN A 1 68 ? 10.593 6.569 -23.791 1.00 59.59 68 GLN A O 1
ATOM 502 N N . VAL A 1 69 ? 11.917 6.255 -21.991 1.00 57.06 69 VAL A N 1
ATOM 503 C CA . VAL A 1 69 ? 12.096 7.672 -21.687 1.00 57.06 69 VAL A CA 1
ATOM 504 C C . VAL A 1 69 ? 13.010 8.234 -22.770 1.00 57.06 69 VAL A C 1
ATOM 506 O O . VAL A 1 69 ? 14.228 8.115 -22.681 1.00 57.06 69 VAL A O 1
ATOM 509 N N . VAL A 1 70 ? 12.421 8.788 -23.828 1.00 52.78 70 VAL A N 1
ATOM 510 C CA . VAL A 1 70 ? 13.172 9.477 -24.880 1.00 52.78 70 VAL A CA 1
ATOM 511 C C . VAL A 1 70 ? 13.495 10.874 -24.349 1.00 52.78 70 VAL A C 1
ATOM 513 O O . VAL A 1 70 ? 12.573 11.613 -23.979 1.00 52.78 70 VAL A O 1
ATOM 516 N N . VAL A 1 71 ? 14.789 11.192 -24.231 1.00 49.94 71 VAL A N 1
ATOM 517 C CA . VAL A 1 71 ? 15.291 12.522 -23.830 1.00 49.94 71 VAL A CA 1
ATOM 518 C C . VAL A 1 71 ? 15.071 13.524 -24.955 1.00 49.94 71 VAL A C 1
ATOM 520 O O . VAL A 1 71 ? 15.412 13.179 -26.106 1.00 49.94 71 VAL A O 1
#